Protein AF-A0AB73B855-F1 (afdb_monomer)

Foldseek 3Di:
DPPDDDDPVVDDDPVCCVVVVDPPDDDPPDDDDDDDPDDVVVVVVVVVVVVVVCVVVVHDDDDDPDPDDPPD

Radius of gyration: 21.58 Å; Cα contacts (8 Å, |Δi|>4): 11; chains: 1; bounding box: 50×35×43 Å

Mean predicted aligned error: 6.84 Å

Sequence (72 aa):
MEKGQLDASNFDQIGDISAGRTPARRNEDESILSSVG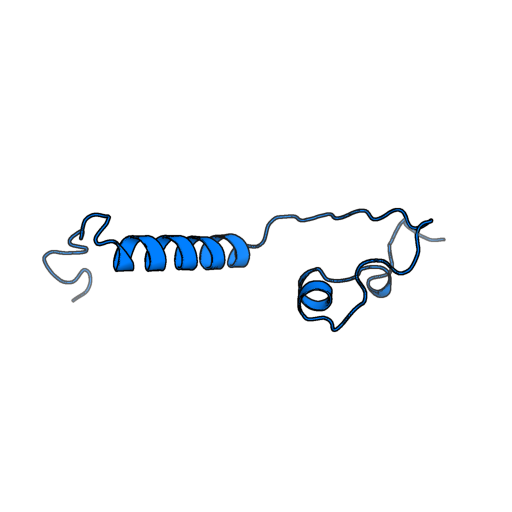GMPVEDVAWATEVYDNAHAKGLGQNLLLWDEPAIK

Organism: Corynebacterium flavescens (NCBI:txid28028)

Secondary structure (DSSP, 8-state):
--S-PPPGGG---HHHHHTTSS-S-S-TT----------HHHHHHHHHHHHHHHHHTT-S------SS-S--

Solvent-accessible surface area (backbone atoms only — not comparable to full-atom values): 5177 Å² total; per-residue (Å²): 138,86,74,96,73,77,64,73,88,80,58,85,53,69,68,40,34,75,68,66,76,37,82,84,73,92,58,89,86,66,86,82,85,87,86,78,93,76,55,76,65,58,56,52,54,51,51,46,58,54,46,54,53,31,52,80,68,74,52,86,78,93,73,85,90,64,97,63,79,96,71,133

Structure (mmCIF, N/CA/C/O backbone):
data_AF-A0AB73B855-F1
#
_entry.id   AF-A0AB73B855-F1
#
loop_
_atom_site.group_PDB
_atom_site.id
_atom_site.type_symbol
_atom_site.label_atom_id
_atom_site.label_alt_id
_atom_site.label_comp_id
_atom_site.label_asym_id
_atom_site.label_entity_id
_atom_site.label_seq_id
_atom_site.pdbx_PDB_ins_code
_atom_site.Cartn_x
_atom_site.Cartn_y
_atom_site.Cartn_z
_atom_site.occupancy
_atom_site.B_iso_or_equiv
_atom_site.auth_seq_id
_atom_site.auth_comp_id
_atom_site.auth_asym_id
_atom_site.auth_atom_id
_atom_site.pdbx_PDB_model_num
ATOM 1 N N . MET A 1 1 ? 26.919 15.282 -22.038 1.00 49.09 1 MET A N 1
ATOM 2 C CA . MET A 1 1 ? 25.978 14.670 -21.079 1.00 49.09 1 MET A CA 1
ATOM 3 C C . MET A 1 1 ? 25.845 15.627 -19.915 1.00 49.09 1 MET A C 1
ATOM 5 O O . MET A 1 1 ? 26.779 15.763 -19.137 1.00 49.09 1 MET A O 1
ATOM 9 N N . GLU A 1 2 ? 24.772 16.406 -19.891 1.00 52.41 2 GLU A N 1
ATOM 10 C CA . GLU A 1 2 ? 24.610 17.526 -18.966 1.00 52.41 2 GLU A CA 1
ATOM 11 C C . GLU A 1 2 ? 23.707 17.074 -17.803 1.00 52.41 2 GLU A C 1
ATOM 13 O O . GLU A 1 2 ? 22.535 16.782 -18.003 1.00 52.41 2 GLU A O 1
ATOM 18 N N . LYS A 1 3 ? 24.296 16.957 -16.601 1.00 61.41 3 LYS A N 1
ATOM 19 C CA . LYS A 1 3 ? 23.652 16.740 -15.285 1.00 61.41 3 LYS A CA 1
ATOM 20 C C . LYS A 1 3 ? 22.838 15.449 -15.062 1.00 61.41 3 LYS A C 1
ATOM 22 O O . LYS A 1 3 ? 21.656 15.556 -14.799 1.00 61.41 3 LYS A O 1
ATOM 27 N N . GLY A 1 4 ? 23.461 14.264 -15.036 1.00 77.00 4 GLY A N 1
ATOM 28 C CA . GLY A 1 4 ? 23.030 13.114 -14.197 1.00 77.00 4 GLY A CA 1
ATOM 29 C C . GLY A 1 4 ? 21.536 12.726 -14.141 1.00 77.00 4 GLY A C 1
ATOM 30 O O . GLY A 1 4 ? 21.109 12.151 -13.145 1.00 77.00 4 GLY A O 1
ATOM 31 N N . GLN A 1 5 ? 20.740 13.061 -15.156 1.00 81.38 5 GLN A N 1
ATOM 32 C CA . GLN A 1 5 ? 19.301 12.824 -15.205 1.00 81.38 5 GLN A CA 1
ATOM 33 C C . GLN A 1 5 ? 19.040 11.485 -15.888 1.00 81.38 5 GLN A C 1
ATOM 35 O O . GLN A 1 5 ? 19.620 11.192 -16.934 1.00 81.38 5 GLN A O 1
ATOM 40 N N . LEU A 1 6 ? 18.175 10.676 -15.281 1.00 82.25 6 LEU A N 1
ATOM 41 C CA . LEU A 1 6 ? 17.692 9.427 -15.856 1.00 82.25 6 LEU A CA 1
ATOM 42 C C . LEU A 1 6 ? 16.388 9.698 -16.607 1.00 82.25 6 LEU A C 1
ATOM 44 O O . LEU A 1 6 ? 15.534 10.439 -16.121 1.00 82.25 6 LEU A O 1
ATOM 48 N N . ASP A 1 7 ? 16.244 9.098 -17.786 1.00 87.25 7 ASP A N 1
ATOM 49 C CA . ASP A 1 7 ? 15.000 9.142 -18.552 1.00 87.25 7 ASP A CA 1
ATOM 50 C C . ASP A 1 7 ? 13.915 8.335 -17.825 1.00 87.25 7 ASP A C 1
ATOM 52 O O . ASP A 1 7 ? 14.156 7.201 -17.407 1.00 87.25 7 ASP A O 1
ATOM 56 N N . ALA A 1 8 ? 12.720 8.911 -17.681 1.00 83.12 8 ALA A N 1
ATOM 57 C CA . ALA A 1 8 ? 11.580 8.257 -17.042 1.00 83.12 8 ALA A CA 1
ATOM 58 C C . ALA A 1 8 ? 11.167 6.956 -17.754 1.00 83.12 8 ALA A C 1
ATOM 60 O O . ALA A 1 8 ? 10.660 6.042 -17.111 1.00 83.12 8 ALA A O 1
ATOM 61 N N . SER A 1 9 ? 11.422 6.849 -19.061 1.00 84.50 9 SER A N 1
ATOM 62 C CA . SER A 1 9 ? 11.160 5.639 -19.849 1.00 84.50 9 SER A CA 1
ATOM 63 C C . SER A 1 9 ? 12.056 4.449 -19.484 1.00 84.50 9 SER A C 1
ATOM 65 O O . SER A 1 9 ? 11.738 3.323 -19.852 1.00 84.50 9 SER A O 1
ATOM 67 N N . ASN A 1 10 ? 13.133 4.666 -18.721 1.00 84.56 10 ASN A N 1
ATOM 68 C CA . ASN A 1 10 ? 13.998 3.590 -18.234 1.00 84.56 10 ASN A CA 1
ATOM 69 C C . ASN A 1 10 ? 13.459 2.899 -16.967 1.00 84.56 10 ASN A C 1
ATOM 71 O O . ASN A 1 10 ? 14.129 2.011 -16.439 1.00 84.56 10 ASN A O 1
ATOM 75 N N . PHE A 1 11 ? 12.299 3.313 -16.446 1.00 87.94 11 PHE A N 1
ATOM 76 C CA . PHE A 1 11 ? 11.723 2.770 -15.218 1.00 87.94 11 PHE A CA 1
ATOM 77 C C . PHE A 1 11 ? 10.412 2.039 -15.496 1.00 87.94 11 PHE A C 1
ATOM 79 O O . PHE A 1 11 ? 9.446 2.628 -15.980 1.00 87.94 11 PHE A O 1
ATOM 86 N N . ASP A 1 12 ? 10.359 0.772 -15.098 1.00 91.75 12 ASP A N 1
ATOM 87 C CA . ASP A 1 12 ? 9.129 -0.011 -15.091 1.00 91.75 12 ASP A CA 1
ATOM 88 C C . ASP A 1 12 ? 8.391 0.181 -13.750 1.00 91.75 12 ASP A C 1
ATOM 90 O O . ASP A 1 12 ? 8.998 0.163 -12.676 1.00 91.75 12 ASP A O 1
ATOM 94 N N . GLN A 1 13 ? 7.067 0.362 -13.794 1.00 91.00 13 GLN A N 1
ATOM 95 C CA . GLN A 1 13 ? 6.231 0.482 -12.594 1.00 91.00 13 GLN A CA 1
ATOM 96 C C . GLN A 1 13 ? 5.829 -0.902 -12.074 1.00 91.00 13 GLN A C 1
ATOM 98 O O . GLN A 1 13 ? 5.311 -1.734 -12.823 1.00 91.00 13 GLN A O 1
ATOM 103 N N . ILE A 1 14 ? 5.972 -1.138 -10.765 1.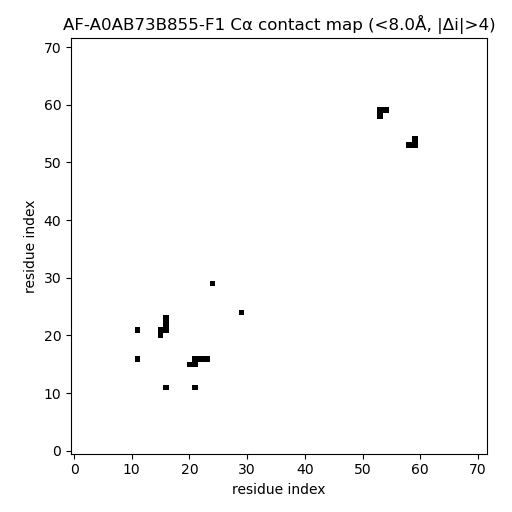00 91.00 14 ILE A N 1
ATOM 104 C CA . ILE A 1 14 ? 5.654 -2.442 -10.153 1.00 91.00 14 ILE A CA 1
ATOM 105 C C . ILE A 1 14 ? 4.184 -2.848 -10.346 1.00 91.00 14 ILE A C 1
ATOM 107 O O . ILE A 1 14 ? 3.880 -4.030 -10.509 1.00 91.00 14 ILE A O 1
ATOM 111 N N . GLY A 1 15 ? 3.269 -1.874 -10.396 1.00 90.56 15 GLY A N 1
ATOM 112 C CA . GLY A 1 15 ? 1.850 -2.114 -10.667 1.00 90.56 15 GLY A CA 1
ATOM 113 C C . GLY A 1 15 ? 1.570 -2.564 -12.105 1.00 90.56 15 GLY A C 1
ATOM 114 O O . GLY A 1 15 ? 0.686 -3.388 -12.329 1.00 90.56 15 GLY A O 1
ATOM 115 N N . ASP A 1 16 ? 2.335 -2.080 -13.086 1.00 93.81 16 ASP A N 1
ATOM 116 C CA . ASP A 1 16 ? 2.209 -2.514 -14.483 1.00 93.81 16 ASP A CA 1
ATOM 117 C C . ASP A 1 16 ? 2.770 -3.924 -14.670 1.00 93.81 16 ASP A C 1
ATOM 119 O O . ASP A 1 16 ? 2.152 -4.741 -15.356 1.00 93.81 16 ASP A O 1
ATOM 123 N N . IL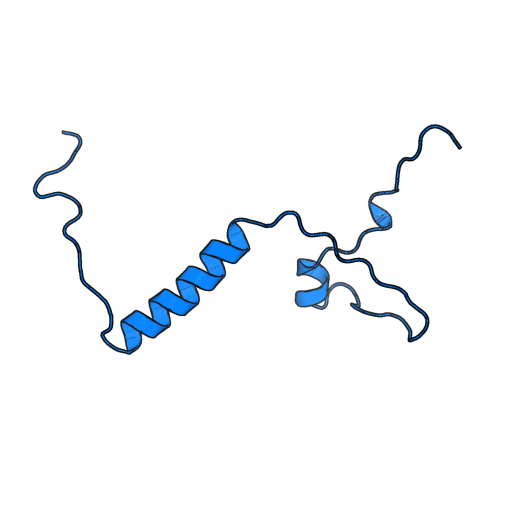E A 1 17 ? 3.880 -4.231 -13.991 1.00 94.25 17 ILE A N 1
ATOM 124 C CA . ILE A 1 17 ? 4.448 -5.582 -13.934 1.00 94.25 17 ILE A CA 1
ATOM 125 C C . ILE A 1 17 ? 3.453 -6.557 -13.296 1.00 94.25 17 ILE A C 1
ATOM 127 O O . ILE A 1 17 ? 3.141 -7.596 -13.875 1.00 94.25 17 ILE A O 1
ATOM 131 N N . SER A 1 18 ? 2.900 -6.204 -12.133 1.00 92.44 18 SER A N 1
ATOM 132 C CA . SER A 1 18 ? 1.942 -7.048 -11.402 1.00 92.44 18 SER A CA 1
ATOM 133 C C . SER A 1 18 ? 0.648 -7.281 -12.189 1.00 92.44 18 SER A C 1
ATOM 135 O O . SER A 1 18 ? 0.055 -8.352 -12.107 1.00 92.44 18 SER A O 1
ATOM 137 N N . ALA A 1 19 ? 0.229 -6.300 -12.992 1.00 95.62 19 ALA A N 1
ATOM 138 C CA . ALA A 1 19 ? -0.920 -6.409 -13.888 1.00 95.62 19 ALA A CA 1
ATOM 139 C C . ALA A 1 19 ? -0.609 -7.126 -15.219 1.00 95.62 19 ALA A C 1
ATOM 141 O O . ALA A 1 19 ? -1.495 -7.236 -16.065 1.00 95.62 19 ALA A O 1
ATOM 142 N N . GLY A 1 20 ? 0.636 -7.561 -15.448 1.00 95.69 20 GLY A N 1
ATOM 143 C CA . GLY A 1 20 ? 1.062 -8.218 -16.688 1.00 95.69 20 GLY A CA 1
ATOM 144 C C . GLY A 1 20 ? 1.139 -7.297 -17.911 1.00 95.69 20 GLY A C 1
ATOM 145 O O . GLY A 1 20 ? 1.215 -7.782 -19.037 1.00 95.69 20 GLY A O 1
ATOM 146 N N . ARG A 1 21 ? 1.114 -5.972 -17.714 1.00 96.50 21 ARG A N 1
ATOM 147 C CA . ARG A 1 21 ? 1.229 -4.971 -18.791 1.00 96.50 21 ARG A CA 1
ATOM 148 C C . ARG A 1 21 ? 2.676 -4.766 -19.244 1.00 96.50 21 ARG A C 1
ATOM 150 O O . ARG A 1 21 ? 2.902 -4.413 -20.397 1.00 96.50 21 ARG A O 1
ATOM 157 N N . THR A 1 22 ? 3.629 -5.050 -18.360 1.00 93.88 22 THR A N 1
ATOM 158 C CA . THR A 1 22 ? 5.073 -4.958 -18.608 1.00 93.88 22 THR A CA 1
ATOM 159 C C . THR A 1 22 ? 5.758 -6.234 -18.105 1.00 93.88 22 THR A C 1
ATOM 161 O O . THR A 1 22 ? 5.400 -6.719 -17.031 1.00 93.88 22 THR A O 1
ATOM 164 N N . PRO A 1 23 ? 6.726 -6.820 -18.835 1.00 93.88 23 PRO A N 1
ATOM 165 C CA . PRO A 1 23 ? 7.452 -7.994 -18.349 1.00 93.88 23 PRO A CA 1
ATOM 166 C C . PRO A 1 23 ? 8.322 -7.647 -17.130 1.00 93.88 23 PRO A C 1
ATOM 168 O O . PRO A 1 23 ? 8.982 -6.614 -17.121 1.00 93.88 23 PRO A O 1
ATOM 171 N N . ALA A 1 24 ? 8.357 -8.529 -16.126 1.00 92.06 24 ALA A N 1
ATOM 172 C CA . ALA A 1 24 ? 9.170 -8.336 -14.919 1.00 92.06 24 ALA A CA 1
ATOM 173 C C . ALA A 1 24 ? 10.679 -8.462 -15.201 1.00 92.06 24 ALA A C 1
ATOM 175 O O . ALA A 1 24 ? 11.450 -7.538 -14.971 1.00 92.06 24 ALA A O 1
ATOM 176 N N . ARG A 1 25 ? 11.094 -9.627 -15.705 1.00 93.94 25 ARG A N 1
ATOM 177 C CA . ARG A 1 25 ? 12.463 -9.944 -16.121 1.00 93.94 25 ARG A CA 1
ATOM 178 C C . ARG A 1 25 ? 12.430 -10.320 -17.594 1.00 93.94 25 ARG A C 1
ATOM 180 O O . ARG A 1 25 ? 11.548 -11.071 -18.010 1.00 93.94 25 ARG A O 1
ATOM 187 N N . ARG A 1 26 ? 13.383 -9.815 -18.373 1.00 92.38 26 ARG A N 1
ATOM 188 C CA . ARG A 1 26 ? 13.487 -10.060 -19.816 1.00 92.38 26 ARG A CA 1
ATOM 189 C C . ARG A 1 26 ? 14.548 -11.113 -20.139 1.00 92.38 26 ARG A C 1
ATOM 191 O O . ARG A 1 26 ? 14.407 -11.799 -21.146 1.00 92.38 26 ARG A O 1
ATOM 198 N N . ASN A 1 27 ? 15.583 -11.261 -19.306 1.00 95.94 27 ASN A N 1
ATOM 199 C CA . ASN A 1 27 ? 16.596 -12.320 -19.429 1.00 95.94 27 ASN A CA 1
ATOM 200 C C . ASN A 1 27 ? 17.347 -12.600 -18.104 1.00 95.94 27 ASN A C 1
ATOM 202 O O . ASN A 1 27 ? 17.168 -11.902 -17.102 1.00 95.94 27 ASN A O 1
ATOM 206 N N . GLU A 1 28 ? 18.181 -13.644 -18.104 1.00 96.44 28 GLU A N 1
ATOM 207 C CA . GLU A 1 28 ? 18.960 -14.097 -16.936 1.00 96.44 28 GLU A CA 1
ATOM 208 C C . GLU A 1 28 ? 20.128 -13.165 -16.574 1.00 96.44 28 GLU A C 1
ATOM 210 O O . GLU A 1 28 ? 20.521 -13.103 -15.411 1.00 96.44 28 GLU A O 1
ATOM 215 N N . ASP A 1 29 ? 20.644 -12.392 -17.532 1.00 97.12 29 ASP A N 1
ATOM 216 C CA . ASP A 1 29 ? 21.792 -11.499 -17.327 1.00 97.12 29 ASP A CA 1
A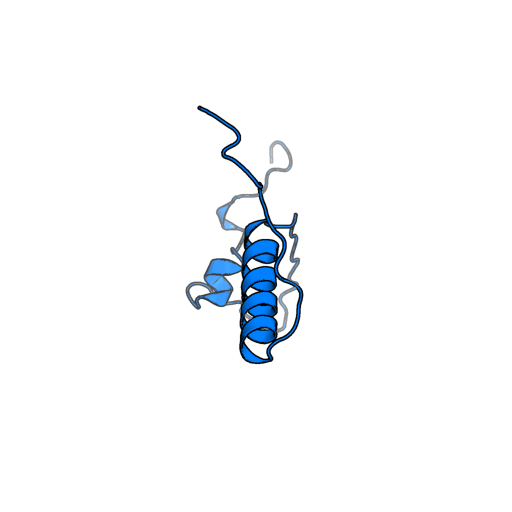TOM 217 C C . ASP A 1 29 ? 21.385 -10.129 -16.735 1.00 97.12 29 ASP A C 1
ATOM 219 O O . ASP A 1 29 ? 22.235 -9.335 -16.323 1.00 97.12 29 ASP A O 1
ATOM 223 N N . GLU A 1 30 ? 20.082 -9.825 -16.666 1.00 94.38 30 GLU A N 1
ATOM 224 C CA . GLU A 1 30 ? 19.567 -8.563 -16.129 1.00 94.38 30 GLU A CA 1
ATOM 225 C C . GLU A 1 30 ? 19.795 -8.420 -14.617 1.00 94.38 30 GLU A C 1
ATOM 227 O O . GLU A 1 30 ? 19.321 -9.215 -13.796 1.00 94.38 30 GLU A O 1
ATOM 232 N N . SER A 1 31 ? 20.430 -7.313 -14.234 1.00 92.12 31 SER A N 1
ATOM 233 C CA . SER A 1 31 ? 20.440 -6.823 -12.854 1.00 92.12 31 SER A CA 1
ATOM 234 C C . SER A 1 31 ? 19.262 -5.875 -12.638 1.00 92.12 31 SER A C 1
ATOM 236 O O . SER A 1 31 ? 19.153 -4.860 -13.320 1.00 92.12 31 SER A O 1
ATOM 238 N N . ILE A 1 32 ? 18.388 -6.194 -11.681 1.00 92.62 32 ILE A N 1
ATOM 239 C CA . ILE A 1 32 ? 17.177 -5.417 -11.386 1.00 92.62 32 ILE A CA 1
ATOM 240 C C . ILE A 1 32 ? 17.367 -4.689 -10.057 1.00 92.62 32 ILE A C 1
ATOM 242 O O . ILE A 1 32 ? 17.623 -5.319 -9.031 1.00 92.62 32 ILE A O 1
ATOM 246 N N . LEU A 1 33 ? 17.204 -3.366 -10.071 1.00 91.06 33 LEU A N 1
ATOM 247 C CA . LEU A 1 33 ? 17.126 -2.547 -8.866 1.00 91.06 33 LEU A CA 1
ATOM 248 C C . LEU A 1 33 ? 15.673 -2.132 -8.648 1.00 91.06 33 LEU A C 1
ATOM 250 O O . LEU A 1 33 ? 15.126 -1.353 -9.423 1.00 91.06 33 LEU A O 1
ATOM 254 N N . SER A 1 34 ? 15.068 -2.626 -7.571 1.00 89.81 34 SER A N 1
ATOM 255 C CA . SER A 1 34 ? 13.784 -2.114 -7.095 1.00 89.81 34 SER A CA 1
ATOM 256 C C . SER A 1 34 ? 14.037 -1.040 -6.044 1.00 89.81 34 S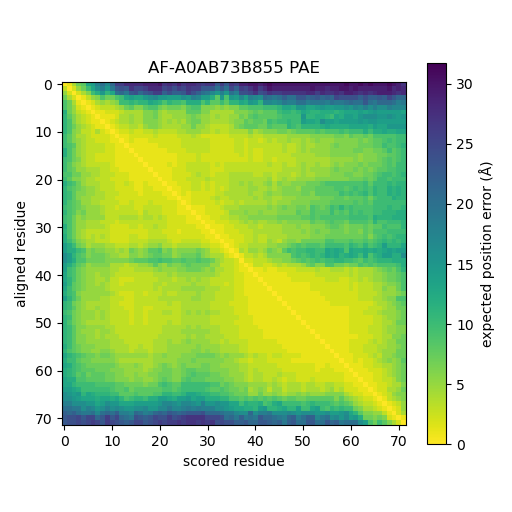ER A C 1
ATOM 258 O O . SER A 1 34 ? 14.711 -1.291 -5.044 1.00 89.81 34 SER A O 1
ATOM 260 N N . SER A 1 35 ? 13.515 0.161 -6.278 1.00 86.12 35 SER A N 1
ATOM 261 C CA . SER A 1 35 ? 13.519 1.250 -5.307 1.00 86.12 35 SER A CA 1
ATOM 262 C C . SER A 1 35 ? 12.081 1.670 -5.052 1.00 86.12 35 SER A C 1
ATOM 264 O O . SER A 1 35 ? 11.389 2.130 -5.957 1.00 86.12 35 SER A O 1
ATOM 266 N N . VAL A 1 36 ? 11.632 1.480 -3.815 1.00 83.31 36 VAL A N 1
ATOM 267 C CA . VAL A 1 36 ? 10.282 1.819 -3.366 1.00 83.31 36 VAL A CA 1
ATOM 268 C C . VAL A 1 36 ? 10.405 2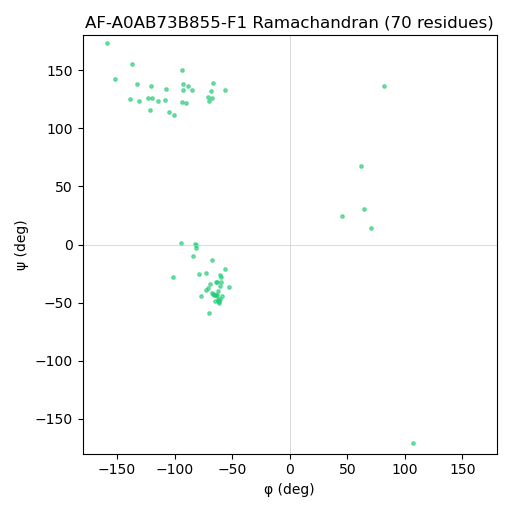.773 -2.189 1.00 83.31 36 VAL A C 1
ATOM 270 O O . VAL A 1 36 ? 11.089 2.474 -1.214 1.00 83.31 36 VAL A O 1
ATOM 273 N N . GLY A 1 37 ? 9.743 3.926 -2.287 1.00 83.62 37 GLY A N 1
ATOM 274 C CA . GLY A 1 37 ? 9.616 4.878 -1.178 1.00 83.62 37 GLY A CA 1
ATOM 275 C C . GLY A 1 37 ? 8.511 4.514 -0.179 1.00 83.62 37 GLY A C 1
ATOM 276 O O . GLY A 1 37 ? 8.348 5.219 0.812 1.00 83.62 37 GLY A O 1
ATOM 277 N N . GLY A 1 38 ? 7.766 3.435 -0.450 1.00 83.38 38 GLY A N 1
ATOM 278 C CA . GLY A 1 38 ? 6.498 3.099 0.196 1.00 83.38 38 GLY A CA 1
ATOM 279 C C . GLY A 1 38 ? 5.332 3.860 -0.435 1.00 83.38 38 GLY A C 1
ATOM 280 O O . GLY A 1 38 ? 5.441 5.054 -0.729 1.00 83.38 38 GLY A O 1
ATOM 281 N N . MET A 1 39 ? 4.215 3.173 -0.669 1.00 89.00 39 MET A N 1
ATOM 282 C CA . MET A 1 39 ? 2.981 3.806 -1.132 1.00 89.00 39 MET A CA 1
ATOM 283 C C . MET A 1 39 ? 1.868 3.556 -0.109 1.00 89.00 39 MET A C 1
ATOM 285 O O . MET A 1 39 ? 1.561 2.398 0.148 1.00 89.00 39 MET A O 1
ATOM 289 N N . PRO A 1 40 ? 1.166 4.587 0.400 1.00 91.44 40 PRO A N 1
ATOM 290 C CA . PRO A 1 40 ? 0.086 4.399 1.381 1.00 91.44 40 PRO A CA 1
ATOM 291 C C . PRO A 1 40 ? -1.037 3.450 0.931 1.00 91.44 40 PRO A C 1
ATOM 293 O O . PRO A 1 40 ? -1.783 2.914 1.746 1.00 91.44 40 PRO A O 1
ATOM 296 N N . VAL A 1 41 ? -1.179 3.243 -0.381 1.00 92.44 41 VAL A N 1
ATOM 297 C CA . VAL A 1 41 ? -2.116 2.263 -0.942 1.00 92.44 41 VAL A CA 1
ATOM 298 C C . VAL A 1 41 ? -1.762 0.825 -0.549 1.00 92.44 41 VAL A C 1
ATOM 300 O O . VAL A 1 41 ? -2.667 0.017 -0.368 1.00 92.44 41 VAL A O 1
ATOM 303 N N . GLU A 1 42 ? -0.477 0.510 -0.378 1.00 92.00 42 GLU A N 1
ATOM 304 C CA . GLU A 1 42 ? 0.003 -0.809 0.049 1.00 92.00 42 GLU A CA 1
ATOM 305 C C . GLU A 1 42 ? -0.448 -1.093 1.487 1.00 92.00 42 GLU A C 1
ATOM 307 O O . GLU A 1 42 ? -0.982 -2.167 1.765 1.00 92.00 42 GLU A O 1
ATOM 312 N N . ASP A 1 43 ? -0.332 -0.095 2.370 1.00 95.75 43 ASP A N 1
ATOM 313 C CA . ASP A 1 43 ? -0.776 -0.189 3.762 1.00 95.75 43 ASP A CA 1
ATOM 314 C C . ASP A 1 43 ? -2.290 -0.415 3.859 1.00 95.75 43 ASP A C 1
ATOM 316 O O . ASP A 1 43 ? -2.745 -1.304 4.578 1.00 95.75 43 ASP A O 1
ATOM 320 N N . VAL A 1 44 ? -3.087 0.357 3.110 1.00 96.94 44 VAL A N 1
ATOM 321 C CA . VAL A 1 44 ? -4.555 0.237 3.117 1.00 96.94 44 VAL A CA 1
ATOM 322 C C . VAL A 1 44 ? -5.010 -1.095 2.521 1.00 96.94 44 VAL A C 1
ATOM 324 O O . VAL A 1 44 ? -5.900 -1.738 3.082 1.00 96.94 44 VAL A O 1
ATOM 327 N N . ALA A 1 45 ? -4.405 -1.532 1.412 1.00 95.94 45 ALA A N 1
ATOM 328 C CA . ALA A 1 45 ? -4.739 -2.805 0.780 1.00 95.94 45 ALA A CA 1
ATOM 329 C C . ALA A 1 45 ? -4.477 -3.978 1.733 1.00 95.94 45 ALA A C 1
ATOM 331 O O . ALA A 1 45 ? -5.351 -4.821 1.935 1.00 95.94 45 ALA A O 1
ATOM 332 N N . TRP A 1 46 ? -3.311 -3.993 2.383 1.00 97.12 46 TRP A N 1
ATOM 333 C CA . TRP A 1 46 ? -2.979 -5.037 3.346 1.00 97.12 46 TRP A CA 1
ATOM 334 C C . TRP A 1 46 ? -3.842 -4.974 4.611 1.00 97.12 46 TRP A C 1
ATOM 336 O O . TRP A 1 46 ? -4.321 -6.006 5.083 1.00 97.12 46 TRP A O 1
ATOM 346 N N . ALA A 1 47 ? -4.105 -3.777 5.141 1.00 98.25 47 ALA A N 1
ATOM 347 C CA . ALA A 1 47 ? -4.989 -3.606 6.292 1.00 98.25 47 ALA A CA 1
ATOM 348 C C . ALA A 1 47 ? -6.415 -4.102 6.007 1.00 98.25 47 ALA A C 1
ATOM 350 O O . ALA A 1 47 ? -7.038 -4.676 6.898 1.00 98.25 47 ALA A O 1
ATOM 351 N N . THR A 1 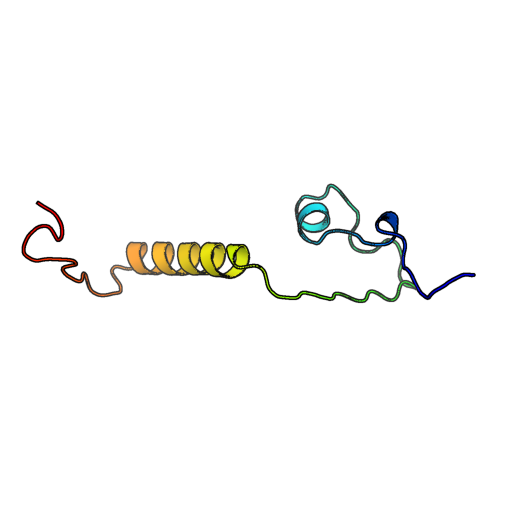48 ? -6.908 -3.928 4.776 1.00 98.31 48 THR A N 1
ATOM 352 C CA . THR A 1 48 ? -8.228 -4.418 4.346 1.00 98.31 48 THR A CA 1
ATOM 353 C C . THR A 1 48 ? -8.281 -5.944 4.370 1.00 98.31 48 THR A C 1
ATOM 355 O O . THR A 1 48 ? -9.165 -6.507 5.006 1.00 98.31 48 THR A O 1
ATOM 358 N N . GLU A 1 49 ? -7.288 -6.619 3.784 1.00 98.38 49 GLU A N 1
ATOM 359 C CA . GLU A 1 49 ? -7.204 -8.088 3.797 1.00 98.38 49 GLU A CA 1
ATOM 360 C C . GLU A 1 49 ? -7.153 -8.645 5.233 1.00 98.38 49 GLU A C 1
ATOM 362 O O . GLU A 1 49 ? -7.857 -9.595 5.590 1.00 98.38 49 GLU A O 1
ATOM 367 N N . VAL A 1 50 ? -6.340 -8.028 6.097 1.00 98.44 50 VAL A N 1
ATOM 368 C CA . VAL A 1 50 ? -6.243 -8.407 7.515 1.00 98.44 50 VAL A CA 1
ATOM 369 C C . VAL A 1 50 ? -7.570 -8.171 8.243 1.00 98.44 50 VAL A C 1
ATOM 371 O O . VAL A 1 50 ? -7.995 -9.030 9.022 1.00 98.44 50 VAL A O 1
ATOM 374 N N . TYR A 1 51 ? -8.226 -7.035 7.995 1.00 98.44 51 TYR A N 1
ATOM 375 C CA . TYR A 1 51 ? -9.515 -6.686 8.587 1.00 98.44 51 TYR A CA 1
ATOM 376 C C . TYR A 1 51 ? -10.617 -7.670 8.177 1.00 98.44 51 TYR A C 1
ATOM 378 O O . TYR A 1 51 ? -11.294 -8.208 9.054 1.00 98.44 51 TYR A O 1
ATOM 386 N N . ASP A 1 52 ? -10.753 -7.973 6.886 1.00 98.44 52 ASP A N 1
ATOM 387 C CA . ASP A 1 52 ? -11.781 -8.884 6.368 1.00 98.44 52 ASP A CA 1
ATOM 388 C C . ASP A 1 52 ? -11.607 -10.303 6.933 1.00 98.44 52 ASP A C 1
ATOM 390 O O . ASP A 1 52 ? -12.570 -10.948 7.359 1.00 98.44 52 ASP A O 1
ATOM 394 N N . ASN A 1 53 ? -10.361 -10.771 7.039 1.00 98.56 53 ASN A N 1
ATOM 395 C CA . ASN A 1 53 ? -10.028 -12.051 7.662 1.00 98.56 53 ASN A CA 1
ATOM 396 C C . ASN A 1 53 ? -10.356 -12.074 9.166 1.00 98.56 53 ASN A C 1
ATOM 398 O O . ASN A 1 53 ? -10.906 -13.056 9.673 1.00 98.56 53 ASN A O 1
ATOM 402 N N . ALA A 1 54 ? -10.038 -10.999 9.894 1.00 98.62 54 ALA A N 1
ATOM 403 C CA . ALA A 1 54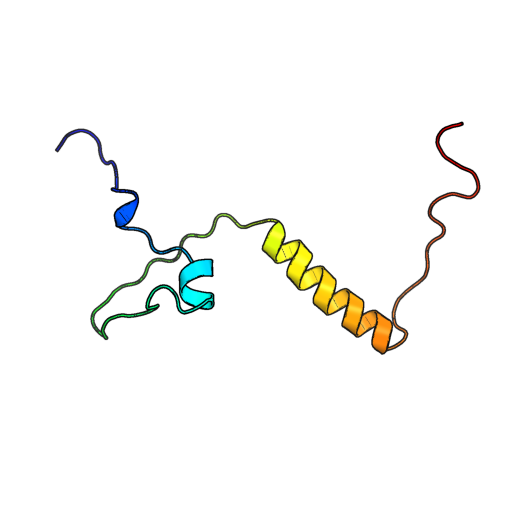 ? -10.386 -10.869 11.307 1.00 98.62 54 ALA A CA 1
ATOM 404 C C . ALA A 1 54 ? -11.909 -10.859 11.503 1.00 98.62 54 ALA A C 1
ATOM 406 O O . ALA A 1 54 ? -12.420 -11.574 12.370 1.00 98.62 54 ALA A O 1
ATOM 407 N N . HIS A 1 55 ? -12.631 -10.130 10.650 1.00 97.88 55 HIS A N 1
ATOM 408 C CA . HIS A 1 55 ? -14.085 -10.055 10.668 1.00 97.88 55 HIS A CA 1
ATOM 409 C C . HIS A 1 55 ? -14.728 -11.427 10.427 1.00 97.88 55 HIS A C 1
ATOM 411 O O . HIS A 1 55 ? -15.548 -11.873 11.231 1.00 97.88 55 HIS A O 1
ATOM 417 N N . ALA A 1 56 ? -14.290 -12.154 9.394 1.00 98.50 56 ALA A N 1
ATOM 418 C CA . ALA A 1 56 ? -14.786 -13.497 9.080 1.00 98.50 56 ALA A CA 1
ATOM 419 C C . ALA A 1 56 ? -14.548 -14.519 10.211 1.00 98.50 56 ALA A C 1
ATOM 421 O O . ALA A 1 56 ? -15.288 -15.495 10.336 1.00 98.50 56 ALA A O 1
ATOM 422 N N . LYS A 1 57 ? -13.530 -14.297 11.051 1.00 98.56 57 LYS A N 1
ATOM 423 C CA . LYS A 1 57 ? -13.188 -15.146 12.204 1.00 98.56 57 LYS A CA 1
ATOM 424 C C . LYS A 1 57 ? -13.798 -14.679 13.528 1.00 98.56 57 LYS A C 1
ATOM 426 O O . LYS A 1 57 ? -13.541 -15.307 14.553 1.00 98.56 57 LYS A O 1
ATOM 431 N N . GLY A 1 58 ? -14.576 -13.595 13.532 1.00 98.06 58 GLY A N 1
ATOM 432 C CA . GLY A 1 58 ? -15.136 -13.021 14.758 1.00 98.06 58 GLY A CA 1
ATOM 433 C C . GLY A 1 58 ? -14.071 -12.483 15.720 1.00 98.06 58 GLY A C 1
ATOM 434 O O . GLY A 1 58 ? -14.252 -12.544 16.934 1.00 98.06 58 GLY A O 1
ATOM 435 N N . LEU A 1 59 ? -12.942 -12.003 15.191 1.00 98.38 59 LEU A N 1
ATOM 436 C CA . LEU A 1 59 ? -11.850 -11.417 15.967 1.00 98.38 59 LEU A CA 1
ATOM 437 C C . LEU A 1 59 ? -12.003 -9.893 16.069 1.00 98.38 59 LEU A C 1
ATOM 439 O O . LEU A 1 59 ? -12.495 -9.242 15.149 1.00 98.38 59 LEU A O 1
ATOM 443 N N . GLY A 1 60 ? -11.503 -9.320 17.166 1.00 97.00 60 GLY A N 1
ATOM 444 C CA . GLY A 1 60 ? -11.445 -7.872 17.386 1.00 97.00 60 GLY A CA 1
ATOM 445 C C . GLY A 1 60 ? -12.446 -7.359 18.421 1.00 97.00 60 GLY A C 1
ATOM 446 O O . GLY A 1 60 ? -13.069 -8.126 19.151 1.00 97.00 60 GLY A O 1
ATOM 447 N N . GLN A 1 61 ? -12.560 -6.034 18.505 1.00 97.38 61 GLN A N 1
ATOM 448 C CA . GLN A 1 61 ? -13.420 -5.329 19.450 1.00 97.38 61 GLN A CA 1
ATOM 449 C C . GLN A 1 61 ? -14.092 -4.160 18.732 1.00 97.38 61 GLN A C 1
ATOM 451 O O . GLN A 1 61 ? -13.412 -3.297 18.180 1.00 97.38 61 GLN A O 1
ATOM 456 N N . ASN A 1 62 ? -15.421 -4.099 18.789 1.00 95.31 62 ASN A N 1
ATOM 457 C CA . ASN A 1 62 ? -16.149 -2.917 18.338 1.00 95.31 62 ASN A CA 1
ATOM 458 C C . ASN A 1 62 ? -15.910 -1.778 19.327 1.00 95.31 62 ASN A C 1
ATOM 460 O O . ASN A 1 62 ? -16.123 -1.941 20.532 1.00 95.31 62 ASN A O 1
ATOM 464 N N . LEU A 1 63 ? -15.478 -0.634 18.810 1.00 94.88 63 LEU A N 1
ATOM 465 C CA . LEU A 1 63 ? -15.275 0.578 19.588 1.00 94.88 63 LEU A CA 1
ATOM 466 C C . LEU A 1 63 ? -16.379 1.570 19.243 1.00 94.88 63 LEU A C 1
ATOM 468 O O . LEU A 1 63 ? -16.693 1.781 18.071 1.00 94.88 63 LEU A O 1
ATOM 472 N N . LEU A 1 64 ? -16.969 2.174 20.271 1.00 93.31 64 LEU A N 1
ATOM 473 C CA . LEU A 1 64 ? -17.882 3.288 20.077 1.00 93.31 64 LEU A CA 1
ATOM 474 C C . LEU A 1 64 ? -17.067 4.496 19.615 1.00 93.31 64 LEU A C 1
ATOM 476 O O . LEU A 1 64 ? -16.118 4.890 20.288 1.00 93.31 64 LEU A O 1
ATOM 480 N N . LEU A 1 65 ? -17.421 5.058 18.461 1.00 90.25 65 LEU A N 1
ATOM 481 C CA . LEU A 1 65 ? -16.679 6.186 17.907 1.00 90.25 65 LEU A CA 1
ATOM 482 C C . LEU A 1 65 ? -17.037 7.500 18.632 1.00 90.25 65 LEU A C 1
ATOM 484 O O . LEU A 1 65 ? -16.138 8.258 18.980 1.00 90.25 65 LEU A O 1
ATOM 488 N N . TRP A 1 66 ? -18.331 7.750 18.877 1.00 91.56 66 TRP A N 1
ATOM 489 C CA . TRP A 1 66 ? -18.852 8.899 19.636 1.00 91.56 66 TRP A CA 1
ATOM 490 C C . TRP A 1 66 ? -20.187 8.510 20.293 1.00 91.56 66 TRP A C 1
ATOM 492 O O . TRP A 1 66 ? -20.982 7.817 19.656 1.00 91.56 66 TRP A O 1
ATOM 502 N N . ASP A 1 67 ? -20.456 8.972 21.520 1.00 90.25 67 ASP A N 1
ATOM 503 C CA . ASP A 1 67 ? -21.773 8.821 22.170 1.00 90.25 67 ASP A CA 1
ATOM 504 C C . ASP A 1 67 ? -22.844 9.723 21.522 1.00 90.25 67 ASP A C 1
ATOM 506 O O . ASP A 1 67 ? -23.994 9.324 21.350 1.00 90.25 67 ASP A O 1
ATOM 510 N N . GLU A 1 68 ? -22.448 10.933 21.117 1.00 90.88 68 GLU A N 1
ATOM 511 C CA . GLU A 1 68 ? -23.270 11.918 20.406 1.00 90.88 68 GLU A CA 1
ATOM 512 C C . GLU A 1 68 ? -22.457 12.556 19.258 1.00 90.88 68 GLU A C 1
ATOM 514 O O . GLU A 1 68 ? -21.224 12.583 19.329 1.00 90.88 68 GLU A O 1
ATOM 519 N N . PRO A 1 69 ? -23.097 13.086 18.193 1.00 86.12 69 PRO A N 1
ATOM 520 C CA . PRO A 1 69 ? -22.391 13.678 17.058 1.00 86.12 69 PRO A CA 1
ATOM 521 C C . PRO A 1 69 ? -21.438 14.815 17.453 1.00 86.12 69 PRO A C 1
ATOM 523 O O . PRO A 1 69 ? -21.813 15.761 18.142 1.00 86.12 69 PRO A O 1
ATOM 526 N N . ALA A 1 70 ? -20.221 14.747 16.915 1.00 80.56 70 ALA A N 1
ATOM 527 C CA . ALA A 1 70 ? -19.149 15.735 17.042 1.00 80.56 70 ALA A CA 1
ATOM 528 C C . ALA A 1 70 ? -19.537 17.175 16.683 1.00 80.56 70 ALA A C 1
ATOM 530 O O . ALA A 1 70 ? -19.012 18.144 17.229 1.00 80.56 70 ALA A O 1
ATOM 531 N N . ILE A 1 71 ? -20.390 17.289 15.667 1.00 76.81 71 ILE A N 1
ATOM 532 C CA . ILE A 1 71 ? -20.747 18.527 14.992 1.00 76.81 71 ILE A CA 1
ATOM 533 C C . ILE A 1 71 ? -22.273 18.543 14.936 1.00 76.81 71 ILE A C 1
ATOM 535 O O . ILE A 1 71 ? -22.880 17.582 14.456 1.00 76.81 71 ILE A O 1
ATOM 539 N N . LYS A 1 72 ? -22.865 19.609 15.479 1.00 60.28 72 LYS A N 1
ATOM 540 C CA . LYS A 1 72 ? -24.302 19.902 15.420 1.00 60.28 72 LYS A CA 1
ATOM 541 C C . LYS A 1 72 ? -24.623 20.784 14.224 1.00 60.28 72 LYS A C 1
ATOM 543 O O . LYS A 1 72 ? -23.785 21.661 13.917 1.00 60.28 72 LYS A O 1
#

pLDDT: mean 90.13, std 10.04, range [49.09, 98.62]

InterPro domains:
  IPR003462 Ornithine cyclodeaminase/mu-crystallin [PF02423] (7-57)
  IPR036291 NAD(P)-binding domain superfamily [SSF517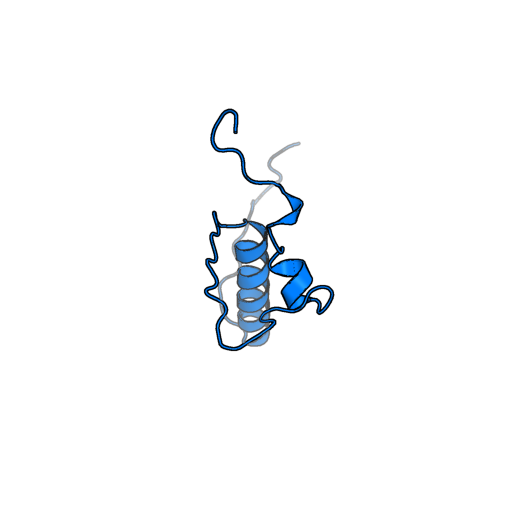35] (10-69)